Protein AF-A0A957CRB9-F1 (afdb_monomer_lite)

Sequence (136 aa):
VLNNLTQLFRATPQGSAFVNTYFTHDFELAHILINDPLLAWDAFRTMENLMPGLAAFTQGRGSQVVIDQASMEQALDIWQRVAAQAGPNLTAVIDQYLTDSHNLQDYVGLTYDEWAATLGVQPPAQQQIFLPMIVR

Secondary structure (DSSP, 8-state):
-HHHHHHHHHTSHHHHHHHHHHHHSHHHHHHHHHH-HHHHHHHHHHHHHHHHHHHHHHTT-GGG-BPPHHHHHHHHHHHHHHHTTS-HHHHHHHHHHHHHTTTTGGGTT-BHHHHHHHTTPPPGGG----------

Foldseek 3Di:
DVVVQLVLLCVFPLSVVVVVLCVVCVVVLVVLCVVPVVLVVLVVVLCVVCVVLVVCLQVVNQQVDADAPVSLVSVLVSLVSSLVSGDPVSVVVSVVVCVVCVSVPVRHGDGRQRVCVVSVGHRPVVPPDPPPPPDD

Structure (mmCIF, N/CA/C/O backbone):
data_AF-A0A957CRB9-F1
#
_entry.id   AF-A0A957CRB9-F1
#
loop_
_atom_site.group_PDB
_atom_site.id
_atom_site.type_symbol
_atom_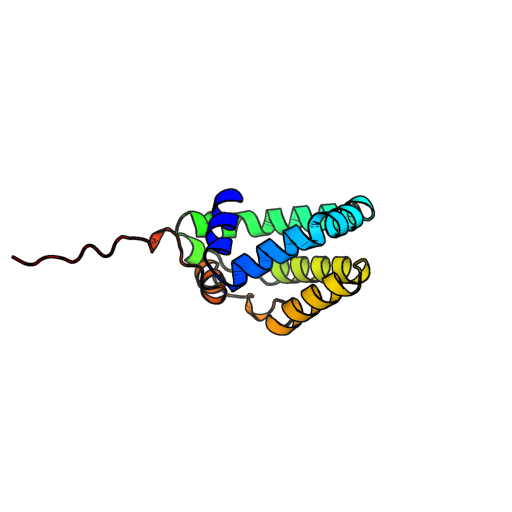site.label_atom_id
_atom_site.label_alt_id
_atom_site.label_comp_id
_atom_site.label_asym_id
_atom_site.label_entity_id
_atom_site.label_seq_id
_atom_site.pdbx_PDB_ins_code
_atom_site.Cartn_x
_atom_site.Cartn_y
_atom_site.Cartn_z
_atom_site.occupancy
_atom_site.B_iso_or_equiv
_atom_site.auth_seq_id
_atom_site.auth_comp_id
_atom_site.auth_asym_id
_atom_site.auth_atom_id
_atom_site.pdbx_PDB_model_num
ATOM 1 N N . VAL A 1 1 ? -17.569 3.429 -3.843 1.00 59.31 1 VAL A N 1
ATOM 2 C CA . VAL A 1 1 ? -16.456 3.290 -2.872 1.00 59.31 1 VAL A CA 1
ATOM 3 C C . VAL A 1 1 ? -15.169 3.901 -3.414 1.00 59.31 1 VAL A C 1
ATOM 5 O O . VAL A 1 1 ? -14.699 4.845 -2.801 1.00 59.31 1 VAL A O 1
ATOM 8 N N . LEU A 1 2 ? -14.670 3.487 -4.589 1.00 66.81 2 LEU A N 1
ATOM 9 C CA . LEU A 1 2 ? -13.422 4.015 -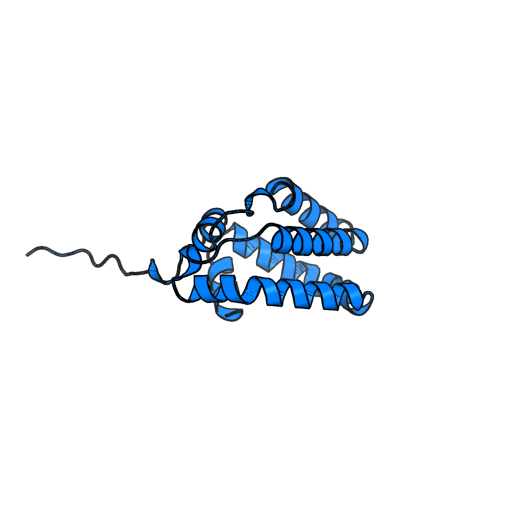5.176 1.00 66.81 2 LEU A CA 1
ATOM 10 C C . LEU A 1 2 ? -13.376 5.552 -5.321 1.00 66.81 2 LEU A C 1
ATOM 12 O O . LEU A 1 2 ? -12.441 6.163 -4.825 1.00 66.81 2 LEU A O 1
ATOM 16 N N . ASN A 1 3 ? -14.420 6.198 -5.861 1.00 68.06 3 ASN A N 1
ATOM 17 C CA . ASN A 1 3 ? -14.465 7.672 -5.939 1.00 68.06 3 ASN A CA 1
ATOM 18 C C . ASN A 1 3 ? -14.388 8.366 -4.565 1.00 68.06 3 ASN A C 1
ATOM 20 O O . ASN A 1 3 ? -13.773 9.423 -4.455 1.00 68.06 3 ASN A O 1
ATOM 24 N N . ASN A 1 4 ? -14.972 7.772 -3.517 1.00 67.81 4 ASN A N 1
ATOM 25 C CA . ASN A 1 4 ? -14.886 8.318 -2.158 1.00 67.81 4 ASN A CA 1
ATOM 26 C C . ASN A 1 4 ? -13.489 8.110 -1.569 1.00 67.81 4 ASN A C 1
ATOM 28 O O . ASN A 1 4 ? -12.971 9.015 -0.929 1.00 67.81 4 ASN A O 1
ATOM 32 N N . LEU A 1 5 ? -12.852 6.963 -1.822 1.00 67.19 5 LEU A N 1
ATOM 33 C CA . LEU A 1 5 ? -11.475 6.717 -1.395 1.00 67.19 5 LEU A CA 1
ATOM 34 C C . LEU A 1 5 ? -10.505 7.685 -2.071 1.00 67.19 5 LEU A C 1
ATOM 36 O O . LEU A 1 5 ? -9.707 8.306 -1.384 1.00 67.19 5 LEU A O 1
ATOM 40 N N . THR A 1 6 ? -10.613 7.906 -3.383 1.00 71.25 6 THR A N 1
ATOM 41 C CA . THR A 1 6 ? -9.761 8.886 -4.073 1.00 71.25 6 THR A CA 1
ATOM 42 C C . THR A 1 6 ? -9.922 10.292 -3.491 1.00 71.25 6 THR A C 1
ATOM 44 O O . THR A 1 6 ? -8.929 10.999 -3.339 1.00 71.25 6 THR A O 1
ATOM 47 N N . GLN A 1 7 ? -11.143 10.705 -3.134 1.00 71.44 7 GLN A N 1
ATOM 48 C CA . GLN A 1 7 ? -11.375 12.001 -2.485 1.00 71.44 7 GLN A CA 1
ATOM 49 C C . GLN A 1 7 ? -10.773 12.062 -1.076 1.00 71.44 7 GLN A C 1
ATOM 51 O O . GLN A 1 7 ? -10.128 13.051 -0.739 1.00 71.44 7 GLN A O 1
ATOM 56 N N . LEU A 1 8 ? -10.935 11.001 -0.282 1.00 69.12 8 LEU A N 1
ATOM 57 C CA . LEU A 1 8 ? -10.390 10.908 1.074 1.00 69.12 8 LEU A CA 1
ATOM 58 C C . LEU A 1 8 ? -8.855 10.909 1.077 1.00 69.12 8 LEU A C 1
ATOM 60 O O . LEU A 1 8 ? -8.248 11.624 1.865 1.00 69.12 8 LEU A O 1
ATOM 64 N N . PHE A 1 9 ? -8.226 10.185 0.151 1.00 71.19 9 PHE A N 1
ATOM 65 C CA . PHE A 1 9 ? -6.771 10.166 0.001 1.00 71.19 9 PHE A CA 1
ATOM 66 C C . PHE A 1 9 ? -6.235 11.511 -0.503 1.00 71.19 9 PHE A C 1
ATOM 68 O O . PHE A 1 9 ? -5.252 12.017 0.026 1.00 71.19 9 PHE A O 1
ATOM 75 N N . ARG A 1 10 ? -6.904 12.157 -1.467 1.00 78.19 10 ARG A N 1
ATOM 76 C CA . ARG A 1 10 ? -6.513 13.503 -1.929 1.00 78.19 10 ARG A CA 1
ATOM 77 C C . ARG A 1 10 ? -6.621 14.578 -0.842 1.00 78.19 10 ARG A C 1
ATOM 79 O O . ARG A 1 10 ? -6.021 15.637 -1.004 1.00 78.19 10 ARG A O 1
ATOM 86 N N . ALA A 1 11 ? -7.367 14.331 0.235 1.00 73.44 11 ALA A N 1
ATOM 87 C CA . ALA A 1 11 ? -7.489 15.260 1.354 1.00 73.44 11 ALA A CA 1
ATOM 88 C C . ALA A 1 11 ? -6.253 15.282 2.273 1.00 73.44 11 ALA A C 1
ATOM 90 O O . ALA A 1 11 ? -6.154 16.178 3.110 1.00 73.44 11 ALA A O 1
ATOM 91 N N . THR A 1 12 ? -5.307 14.345 2.121 1.00 72.75 12 THR A N 1
ATOM 92 C CA . THR A 1 12 ? -4.083 14.288 2.933 1.00 72.75 12 THR A CA 1
ATOM 93 C C . THR A 1 12 ? -2.831 14.399 2.063 1.00 72.75 12 THR A C 1
ATOM 95 O O . THR A 1 12 ? -2.854 13.990 0.899 1.00 72.75 12 THR A O 1
ATOM 98 N N . PRO A 1 13 ? -1.713 14.948 2.579 1.00 72.69 13 PRO A N 1
ATOM 99 C CA . PRO A 1 13 ? -0.461 15.012 1.825 1.00 72.69 13 PRO A CA 1
ATOM 100 C C . PRO A 1 13 ? 0.016 13.629 1.362 1.00 72.69 13 PRO A C 1
ATOM 102 O O . PRO A 1 13 ? 0.386 13.464 0.201 1.00 72.69 13 PRO A O 1
ATOM 105 N N . GLN A 1 14 ? -0.059 12.630 2.245 1.00 68.50 14 GLN A N 1
ATOM 106 C CA . GLN A 1 14 ? 0.352 11.252 1.981 1.00 68.50 14 GLN A CA 1
ATOM 107 C C . GLN A 1 14 ? -0.550 10.582 0.940 1.00 68.50 14 GLN A C 1
ATOM 109 O O . GLN A 1 14 ? -0.058 9.983 -0.016 1.00 68.50 14 GLN A O 1
ATOM 114 N N . GLY A 1 15 ? -1.872 10.715 1.072 1.00 70.44 15 GLY A N 1
ATOM 115 C CA . GLY A 1 15 ? -2.796 10.122 0.112 1.00 70.44 15 GLY A CA 1
ATOM 116 C C . GLY A 1 15 ? -2.770 10.827 -1.247 1.00 70.44 15 GLY A C 1
ATOM 117 O O . GLY A 1 15 ? -2.881 10.172 -2.282 1.00 70.44 15 GLY A O 1
ATOM 118 N N . SER A 1 16 ? -2.541 12.143 -1.274 1.00 75.62 16 SER A N 1
ATOM 119 C CA . SER A 1 16 ? -2.332 12.905 -2.509 1.00 75.62 16 SER A CA 1
ATOM 120 C C . SER A 1 16 ? -1.041 12.486 -3.213 1.00 75.62 16 SER A C 1
ATOM 122 O O . SER A 1 16 ? -1.049 12.297 -4.428 1.00 75.62 16 SER A O 1
ATOM 124 N N . ALA A 1 17 ? 0.044 12.255 -2.463 1.00 75.25 17 ALA A N 1
ATOM 125 C CA . ALA A 1 17 ? 1.285 11.709 -3.008 1.00 75.25 17 ALA A CA 1
ATOM 126 C C . ALA A 1 17 ? 1.060 10.327 -3.641 1.00 75.25 17 ALA A C 1
ATOM 128 O O . ALA A 1 17 ? 1.448 10.128 -4.787 1.00 75.25 17 ALA A O 1
ATOM 129 N N . PHE A 1 18 ? 0.346 9.419 -2.965 1.00 71.75 18 PHE A N 1
ATOM 130 C CA . PHE A 1 18 ? 0.011 8.099 -3.513 1.00 71.75 18 PHE A CA 1
ATOM 131 C C . PHE A 1 18 ? -0.803 8.191 -4.815 1.00 71.75 18 PHE A C 1
ATOM 133 O O . PHE A 1 18 ? -0.479 7.552 -5.817 1.00 71.75 18 PHE A O 1
ATOM 140 N N . VAL A 1 19 ? -1.837 9.038 -4.832 1.00 77.81 19 VAL A N 1
ATOM 141 C CA . VAL A 1 19 ? -2.663 9.268 -6.025 1.00 77.81 19 VAL A CA 1
ATOM 142 C C . VAL A 1 19 ? -1.840 9.886 -7.161 1.00 77.81 19 VAL A C 1
ATOM 144 O O . VAL A 1 19 ? -1.989 9.481 -8.312 1.00 77.81 19 VAL A O 1
ATOM 147 N N . ASN A 1 20 ? -0.955 10.837 -6.862 1.00 82.25 20 ASN A N 1
ATOM 148 C CA . ASN A 1 20 ? -0.090 11.458 -7.864 1.00 82.25 20 ASN A CA 1
ATOM 149 C C . ASN A 1 20 ? 0.936 10.473 -8.426 1.00 82.25 20 ASN A C 1
ATOM 151 O O . ASN A 1 20 ? 1.150 10.484 -9.635 1.00 82.25 20 ASN A O 1
ATOM 155 N N . THR A 1 21 ? 1.522 9.602 -7.601 1.00 79.31 21 THR A N 1
ATOM 156 C CA . THR A 1 21 ? 2.392 8.513 -8.068 1.00 79.31 21 THR A CA 1
ATOM 157 C C . THR A 1 21 ? 1.643 7.618 -9.048 1.00 79.31 21 THR A C 1
ATOM 159 O O . THR A 1 21 ? 2.146 7.367 -10.140 1.00 79.31 21 THR A O 1
ATOM 162 N N . TYR A 1 22 ? 0.417 7.202 -8.708 1.00 76.75 22 TYR A N 1
ATOM 163 C CA . TYR A 1 22 ? -0.407 6.385 -9.599 1.00 76.75 22 TYR A CA 1
ATOM 164 C C . TYR A 1 22 ? -0.626 7.057 -10.962 1.00 76.75 22 TYR A C 1
ATOM 166 O O . TYR A 1 22 ? -0.387 6.432 -11.986 1.00 76.75 22 TYR A O 1
ATOM 174 N N . PHE A 1 23 ? -1.016 8.337 -10.987 1.00 82.69 23 PHE A N 1
ATOM 175 C CA . PHE A 1 23 ? -1.221 9.068 -12.246 1.00 82.69 23 PHE A CA 1
ATOM 176 C C . PHE A 1 23 ? 0.080 9.405 -12.986 1.00 82.69 23 PHE A C 1
ATOM 178 O O . PHE A 1 23 ? 0.059 9.569 -14.198 1.00 82.69 23 PHE A O 1
ATOM 185 N N . THR A 1 24 ? 1.207 9.523 -12.283 1.00 89.94 24 THR A N 1
ATOM 186 C CA . THR A 1 24 ? 2.521 9.770 -12.905 1.00 89.94 24 THR A CA 1
ATOM 187 C C . THR A 1 24 ? 3.035 8.530 -13.637 1.00 89.94 24 THR A C 1
ATOM 189 O O . THR A 1 24 ? 3.723 8.658 -14.648 1.00 89.94 24 THR A O 1
ATOM 192 N N . HIS A 1 25 ? 2.689 7.340 -13.144 1.00 88.44 25 HIS A N 1
ATOM 193 C CA . HIS A 1 25 ? 3.166 6.055 -13.657 1.00 88.44 25 HIS A CA 1
ATOM 194 C C . HIS A 1 25 ? 2.051 5.205 -14.287 1.00 88.44 25 HIS A C 1
ATOM 196 O O . HIS A 1 25 ? 2.218 3.999 -14.451 1.00 88.44 25 HIS A O 1
ATOM 202 N N . ASP A 1 26 ? 0.911 5.796 -14.652 1.00 85.00 26 ASP A N 1
ATOM 203 C CA . ASP A 1 26 ? -0.277 5.057 -15.097 1.00 85.00 26 ASP A CA 1
ATOM 204 C C . ASP A 1 26 ? -0.029 4.229 -16.370 1.00 85.00 26 ASP A C 1
ATOM 206 O O . ASP A 1 26 ? -0.391 3.054 -16.420 1.00 85.00 26 ASP A O 1
ATOM 210 N N . PHE A 1 27 ? 0.652 4.798 -17.367 1.00 90.56 27 PHE A N 1
ATOM 211 C CA . PHE A 1 27 ? 1.037 4.103 -18.596 1.00 90.56 27 PHE A CA 1
ATOM 212 C C . PHE A 1 27 ? 2.022 2.961 -18.339 1.00 90.56 27 PHE A C 1
ATOM 214 O O . PHE A 1 27 ? 1.906 1.901 -18.950 1.00 90.56 27 PHE A O 1
ATOM 221 N N . GLU A 1 28 ? 2.983 3.170 -17.442 1.00 93.06 28 GLU A N 1
ATOM 222 C CA . GLU A 1 28 ? 3.984 2.169 -17.071 1.00 93.06 28 GLU A CA 1
ATOM 223 C C . GLU A 1 28 ? 3.334 1.003 -16.319 1.00 93.06 28 GLU A C 1
ATOM 225 O O . GLU A 1 28 ? 3.501 -0.153 -16.706 1.00 93.06 28 GLU A O 1
ATOM 230 N N . LEU A 1 29 ? 2.503 1.306 -15.319 1.00 89.25 29 LEU A N 1
ATOM 231 C CA . LEU A 1 29 ? 1.708 0.321 -14.589 1.00 89.25 29 LEU A CA 1
ATOM 232 C C . LEU A 1 29 ? 0.772 -0.445 -15.528 1.00 89.25 29 LEU A C 1
ATOM 234 O O . LEU A 1 29 ? 0.714 -1.671 -15.468 1.00 89.25 29 LEU A O 1
ATOM 238 N N . ALA A 1 30 ? 0.074 0.244 -16.435 1.00 90.00 30 ALA A N 1
ATOM 239 C CA . ALA A 1 30 ? -0.783 -0.407 -17.421 1.00 90.00 30 ALA A CA 1
ATOM 240 C C . ALA A 1 30 ? 0.018 -1.342 -18.336 1.00 90.00 30 ALA A C 1
ATOM 242 O O . ALA A 1 30 ? -0.426 -2.456 -18.603 1.00 90.00 30 ALA A O 1
ATOM 243 N N . HIS A 1 31 ? 1.205 -0.926 -18.786 1.00 94.12 31 HIS A N 1
ATOM 244 C CA . HIS A 1 31 ? 2.071 -1.763 -19.612 1.00 94.12 31 HIS A CA 1
ATOM 245 C C . HIS A 1 31 ? 2.527 -3.027 -18.869 1.00 94.12 31 HIS A C 1
ATOM 247 O O . HIS A 1 31 ? 2.451 -4.118 -19.432 1.00 94.12 31 HIS A O 1
ATOM 253 N N . ILE A 1 32 ? 2.927 -2.899 -17.599 1.00 94.69 32 ILE A N 1
ATOM 254 C CA . ILE A 1 32 ? 3.293 -4.035 -16.740 1.00 94.69 32 ILE A CA 1
ATOM 255 C C . ILE A 1 32 ? 2.113 -5.008 -16.607 1.00 94.69 32 ILE A C 1
ATOM 257 O O . ILE A 1 32 ? 2.256 -6.192 -16.900 1.00 94.69 32 ILE A O 1
ATOM 261 N N . LEU A 1 33 ? 0.927 -4.514 -16.239 1.00 91.75 33 LEU A N 1
ATOM 262 C CA . LEU A 1 33 ? -0.253 -5.362 -16.022 1.00 91.75 33 LEU A CA 1
ATOM 263 C C . LEU A 1 33 ? -0.781 -6.010 -17.314 1.00 91.75 33 LEU A C 1
ATOM 265 O O . LEU A 1 33 ? -1.319 -7.112 -17.272 1.00 91.75 33 LEU A O 1
ATOM 269 N N . ILE A 1 34 ? -0.627 -5.357 -18.469 1.00 93.69 34 ILE A N 1
ATOM 270 C CA . ILE A 1 34 ? -0.991 -5.944 -19.770 1.00 93.69 34 ILE A CA 1
ATOM 271 C C . ILE A 1 34 ? -0.033 -7.081 -20.150 1.00 93.69 34 ILE A C 1
ATOM 273 O O . ILE A 1 34 ? -0.470 -8.076 -20.732 1.00 93.69 34 ILE A O 1
ATOM 277 N N . ASN A 1 35 ? 1.257 -6.945 -19.832 1.00 95.94 35 ASN A N 1
ATOM 278 C CA . ASN A 1 35 ? 2.276 -7.935 -20.181 1.00 95.94 35 ASN A CA 1
ATOM 279 C C . ASN A 1 35 ? 2.366 -9.101 -19.180 1.00 95.94 35 ASN A C 1
ATOM 281 O O . ASN A 1 35 ? 2.813 -10.182 -19.561 1.00 95.94 35 ASN A O 1
ATOM 285 N N . ASP A 1 36 ? 1.917 -8.909 -17.937 1.00 96.38 36 ASP A N 1
ATOM 286 C CA . ASP A 1 36 ? 1.812 -9.953 -16.913 1.00 96.38 36 ASP A CA 1
ATOM 287 C C . ASP A 1 36 ? 0.342 -10.136 -16.473 1.00 96.38 36 ASP A C 1
ATOM 289 O O . ASP A 1 36 ? -0.108 -9.557 -15.477 1.00 96.38 36 ASP A O 1
ATOM 293 N N . PRO A 1 37 ? -0.445 -10.954 -17.201 1.00 94.00 37 PRO A N 1
ATOM 294 C CA . PRO A 1 37 ? -1.860 -11.157 -16.896 1.00 94.00 37 PRO A CA 1
ATOM 295 C C . PRO A 1 37 ? -2.096 -11.876 -15.561 1.00 94.00 37 PRO A C 1
ATOM 297 O O . PRO A 1 37 ? -3.178 -11.742 -14.987 1.00 94.00 37 PRO A O 1
ATOM 300 N N . LEU A 1 38 ? -1.111 -12.627 -15.051 1.00 95.69 38 LEU A N 1
ATOM 301 C CA . LEU A 1 38 ? -1.202 -13.227 -13.720 1.00 95.69 38 LEU A CA 1
ATOM 302 C C . LEU A 1 38 ? -1.072 -12.147 -12.648 1.00 95.69 38 LEU A C 1
ATOM 304 O O . LEU A 1 38 ? -1.882 -12.113 -11.730 1.00 95.69 38 LEU A O 1
ATOM 308 N N . LEU A 1 39 ? -0.123 -11.217 -12.798 1.00 95.25 39 LEU A N 1
ATOM 309 C CA . LEU A 1 39 ? 0.002 -10.065 -11.900 1.00 95.25 39 LEU A CA 1
ATOM 310 C C . LEU A 1 39 ? -1.257 -9.197 -11.920 1.00 95.25 39 LEU A C 1
ATOM 312 O O . LEU A 1 39 ? -1.720 -8.776 -10.865 1.00 95.25 39 LEU A O 1
ATOM 316 N N . ALA A 1 40 ? -1.848 -8.967 -13.094 1.00 91.88 40 ALA A N 1
ATOM 317 C CA . ALA A 1 40 ? -3.116 -8.247 -13.197 1.00 91.88 40 ALA A CA 1
ATOM 318 C C . ALA A 1 40 ? -4.255 -8.950 -12.448 1.00 91.88 40 ALA A C 1
ATOM 320 O O . ALA A 1 40 ? -5.041 -8.296 -11.758 1.00 91.88 40 ALA A O 1
ATOM 321 N N . TRP A 1 41 ? -4.335 -10.277 -12.559 1.00 94.56 41 TRP A N 1
ATOM 322 C CA . TRP A 1 41 ? -5.330 -11.068 -11.844 1.00 94.56 41 TRP A CA 1
ATOM 323 C C . TRP A 1 41 ? -5.120 -11.042 -10.328 1.00 94.56 41 TRP A C 1
ATOM 325 O O . TRP A 1 41 ? -6.079 -10.840 -9.579 1.00 94.56 41 TRP A O 1
ATOM 335 N N . ASP A 1 42 ? -3.878 -11.190 -9.874 1.00 93.75 42 ASP A N 1
ATOM 336 C CA . ASP A 1 42 ? -3.540 -11.149 -8.452 1.00 93.75 42 ASP A CA 1
ATOM 337 C C . ASP A 1 42 ? -3.798 -9.752 -7.873 1.00 93.75 42 ASP A C 1
ATOM 339 O O . ASP A 1 42 ? -4.430 -9.631 -6.825 1.00 93.75 42 ASP A O 1
ATOM 343 N N . ALA A 1 43 ? -3.436 -8.685 -8.594 1.00 91.00 43 ALA A N 1
ATOM 344 C CA . ALA A 1 43 ? -3.747 -7.306 -8.216 1.00 91.00 43 ALA A CA 1
ATOM 345 C C . ALA A 1 43 ? -5.256 -7.056 -8.089 1.00 91.00 43 ALA A C 1
ATOM 347 O O . ALA A 1 43 ? -5.707 -6.438 -7.120 1.00 91.00 43 ALA A O 1
ATOM 348 N N . PHE A 1 44 ? -6.047 -7.572 -9.035 1.00 90.38 44 PHE A N 1
ATOM 349 C CA . PHE A 1 44 ? -7.504 -7.502 -8.968 1.00 90.38 44 PHE A CA 1
ATOM 350 C C . PHE A 1 44 ? -8.051 -8.235 -7.736 1.00 90.38 44 PHE A C 1
ATOM 352 O O . PHE A 1 44 ? -8.863 -7.669 -7.001 1.00 90.38 44 PHE A O 1
ATOM 359 N N . ARG A 1 45 ? -7.578 -9.458 -7.467 1.00 91.75 45 ARG A N 1
ATOM 360 C CA . ARG A 1 45 ? -8.011 -10.250 -6.306 1.00 91.75 45 ARG A CA 1
ATOM 361 C C . ARG A 1 45 ? -7.637 -9.617 -4.977 1.00 91.75 45 ARG A C 1
ATOM 363 O O . ARG A 1 45 ? -8.466 -9.576 -4.074 1.00 91.75 45 ARG A O 1
ATOM 370 N N . THR A 1 46 ? -6.428 -9.086 -4.856 1.00 91.31 46 THR A N 1
ATOM 371 C CA . THR A 1 46 ? -6.001 -8.383 -3.643 1.00 91.31 46 THR A CA 1
ATOM 372 C C . THR A 1 46 ? -6.864 -7.153 -3.398 1.00 91.31 46 THR A C 1
ATOM 374 O O . THR A 1 46 ? -7.305 -6.924 -2.274 1.00 91.31 46 THR A O 1
ATOM 377 N N . MET A 1 47 ? -7.197 -6.394 -4.448 1.00 88.88 47 MET A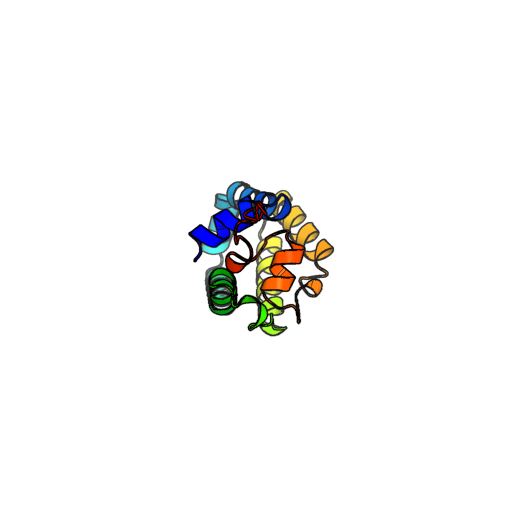 N 1
ATOM 378 C CA . MET A 1 47 ? -8.142 -5.284 -4.324 1.00 88.88 47 MET A CA 1
ATOM 379 C C . MET A 1 47 ? -9.525 -5.770 -3.866 1.00 88.88 47 MET A C 1
ATOM 381 O O . MET A 1 47 ? -10.106 -5.182 -2.956 1.00 88.88 47 MET A O 1
ATOM 385 N N . GLU A 1 48 ? -10.042 -6.854 -4.450 1.00 89.75 48 GLU A N 1
ATOM 386 C CA . GLU A 1 48 ? -11.316 -7.468 -4.053 1.00 89.75 48 GLU A CA 1
ATOM 387 C C . GLU A 1 48 ? -11.316 -7.905 -2.577 1.00 89.75 48 GLU A C 1
ATOM 389 O O . GLU A 1 48 ? -12.298 -7.665 -1.875 1.00 89.75 48 GLU A O 1
ATOM 394 N N . ASN A 1 49 ? -10.202 -8.446 -2.075 1.00 88.50 49 ASN A N 1
ATOM 395 C CA . ASN A 1 49 ? -10.046 -8.853 -0.674 1.00 88.50 49 ASN A CA 1
ATOM 396 C C . ASN A 1 49 ? -10.026 -7.660 0.294 1.00 88.50 49 ASN A C 1
ATOM 398 O O . ASN A 1 49 ? -10.575 -7.744 1.392 1.00 88.50 49 ASN A O 1
ATOM 402 N N . LEU A 1 50 ? -9.448 -6.527 -0.114 1.00 89.25 50 LEU A N 1
ATOM 403 C CA . LEU A 1 50 ? -9.416 -5.300 0.691 1.00 89.25 50 LEU A CA 1
ATOM 404 C C . LEU A 1 50 ? -10.741 -4.518 0.633 1.00 89.25 50 LEU A C 1
ATOM 406 O O . LEU A 1 50 ? -11.063 -3.742 1.541 1.00 89.25 50 LEU A O 1
ATOM 410 N N . MET A 1 51 ? -11.549 -4.723 -0.415 1.00 89.44 51 MET A N 1
ATOM 411 C CA . MET A 1 51 ? -12.779 -3.960 -0.636 1.00 89.44 51 MET A CA 1
ATOM 412 C C . MET A 1 51 ? -13.778 -3.986 0.535 1.00 89.44 51 MET A C 1
ATOM 414 O O . MET A 1 51 ? -14.323 -2.924 0.849 1.00 89.44 51 MET A O 1
ATOM 418 N N . PRO A 1 52 ? -14.059 -5.120 1.204 1.00 90.94 52 PRO A N 1
ATOM 419 C CA . PRO A 1 52 ? -14.967 -5.149 2.347 1.00 90.94 52 PRO A CA 1
ATOM 420 C C . PRO A 1 52 ? -14.541 -4.214 3.484 1.00 90.94 52 PRO A C 1
ATOM 422 O O . PRO A 1 52 ? -15.384 -3.504 4.037 1.00 90.94 52 PRO A O 1
ATOM 425 N N . GLY A 1 53 ? -13.244 -4.159 3.797 1.00 90.38 53 GLY A N 1
ATOM 426 C CA . GLY A 1 53 ? -12.714 -3.286 4.843 1.00 90.38 53 GLY A CA 1
ATOM 427 C C . GLY A 1 53 ? -12.746 -1.813 4.449 1.00 90.38 53 GLY A C 1
ATOM 428 O O . GLY A 1 53 ? -13.227 -0.972 5.210 1.00 90.38 53 GLY A O 1
ATOM 429 N N . LEU A 1 54 ? -12.384 -1.504 3.201 1.00 89.06 54 LEU A N 1
ATOM 430 C CA . LEU A 1 54 ? -12.528 -0.157 2.642 1.00 89.06 54 LEU A CA 1
ATOM 431 C C . LEU A 1 54 ? -13.996 0.304 2.618 1.00 89.06 54 LEU A C 1
ATOM 433 O O . LEU A 1 54 ? -14.308 1.458 2.919 1.00 89.06 54 LEU A O 1
ATOM 437 N N . ALA A 1 55 ? -14.926 -0.592 2.284 1.00 89.38 55 ALA A N 1
ATOM 438 C CA . ALA A 1 55 ? -16.354 -0.311 2.336 1.00 89.38 55 ALA A CA 1
ATOM 439 C C . ALA A 1 55 ? -16.816 -0.052 3.777 1.00 89.38 55 ALA A C 1
ATOM 441 O O . ALA A 1 55 ? -17.531 0.926 4.004 1.00 89.38 55 ALA A O 1
ATOM 442 N N . ALA A 1 56 ? -16.374 -0.865 4.744 1.00 89.69 56 ALA A N 1
ATOM 443 C CA . ALA A 1 56 ? -16.657 -0.658 6.162 1.00 89.69 56 ALA A CA 1
ATOM 444 C C . ALA A 1 56 ? -16.157 0.713 6.638 1.00 89.69 56 ALA A C 1
ATOM 446 O O . ALA A 1 56 ? -16.938 1.464 7.221 1.00 89.69 56 ALA A O 1
ATOM 447 N N . PHE A 1 57 ? -14.927 1.093 6.288 1.00 87.88 57 PHE A N 1
ATOM 448 C CA . PHE A 1 57 ? -14.368 2.419 6.559 1.00 87.88 57 PHE A CA 1
ATOM 449 C C . PHE A 1 57 ? -15.241 3.550 6.001 1.00 87.88 57 PHE A C 1
ATOM 451 O O . PHE A 1 57 ? -15.688 4.422 6.748 1.00 87.88 57 PHE A O 1
ATOM 458 N N . THR A 1 58 ? -15.590 3.502 4.708 1.00 84.94 58 THR A N 1
ATOM 459 C CA . THR A 1 58 ? -16.442 4.546 4.103 1.00 84.94 58 THR A CA 1
ATOM 460 C C . THR A 1 58 ? -17.854 4.619 4.694 1.00 84.94 58 THR A C 1
ATOM 462 O O . THR A 1 58 ? -18.523 5.639 4.550 1.00 84.94 58 THR A O 1
ATOM 465 N N . GLN A 1 59 ? -18.310 3.558 5.361 1.00 86.81 59 GLN A N 1
ATOM 466 C CA . GLN A 1 59 ? -19.610 3.479 6.030 1.00 86.81 59 GLN A CA 1
ATOM 467 C C . GLN A 1 59 ? -19.524 3.772 7.540 1.00 86.81 59 GLN A C 1
ATOM 469 O O . GLN A 1 59 ? -20.506 3.559 8.250 1.00 86.81 59 GLN A O 1
ATOM 474 N N . GLY A 1 60 ? -18.372 4.239 8.041 1.00 86.69 60 GLY A N 1
ATOM 475 C CA . GLY A 1 60 ? -18.168 4.552 9.460 1.00 86.69 60 GLY A CA 1
ATOM 476 C C . GLY A 1 60 ? -18.053 3.323 10.366 1.00 86.69 60 GLY A C 1
ATOM 477 O O . GLY A 1 60 ? -18.285 3.422 11.566 1.00 86.69 60 GLY A O 1
ATOM 478 N N . ARG A 1 61 ? -17.733 2.158 9.795 1.00 90.25 61 ARG A N 1
ATOM 479 C CA . ARG A 1 61 ? -17.526 0.880 10.493 1.00 90.25 61 ARG A CA 1
ATOM 480 C C . ARG A 1 61 ? -16.081 0.376 10.367 1.00 90.25 61 ARG A C 1
ATOM 482 O O . ARG A 1 61 ? -15.849 -0.818 10.523 1.00 90.25 61 ARG A O 1
ATOM 489 N N . GLY A 1 62 ? -15.118 1.246 10.048 1.00 89.62 62 GLY A N 1
ATOM 490 C CA . GLY A 1 62 ? -13.722 0.849 9.812 1.00 89.62 62 GLY A CA 1
ATOM 491 C C . GLY A 1 62 ? -13.052 0.235 11.042 1.00 89.62 62 GLY A C 1
ATOM 492 O O . GLY A 1 62 ? -12.312 -0.731 10.908 1.00 89.62 62 GLY A O 1
ATOM 493 N N . SER A 1 63 ? -13.410 0.696 12.240 1.00 93.69 63 SER A N 1
ATOM 494 C CA . SER A 1 63 ? -13.011 0.122 13.537 1.00 93.69 63 SER A CA 1
ATOM 495 C C . SER A 1 63 ? -13.481 -1.319 13.786 1.00 93.69 63 SER A C 1
ATOM 497 O O . SER A 1 63 ? -13.027 -1.952 14.733 1.00 93.69 63 SER A O 1
ATOM 499 N N . GLN A 1 64 ? -14.391 -1.857 12.966 1.00 94.19 64 GLN A N 1
ATOM 500 C CA . GLN A 1 64 ? -14.916 -3.222 13.111 1.00 94.19 64 GLN A CA 1
ATOM 501 C C . GLN A 1 64 ? -14.181 -4.246 12.241 1.00 94.19 64 GLN A C 1
ATOM 503 O O . GLN A 1 64 ? -14.427 -5.444 12.374 1.00 94.19 64 GLN A O 1
ATOM 508 N N . VAL A 1 65 ? -13.323 -3.791 11.325 1.00 95.50 65 VAL A N 1
ATOM 509 C CA . VAL A 1 65 ? -12.605 -4.654 10.385 1.00 95.50 65 VAL A CA 1
ATOM 510 C C . VAL A 1 65 ? -11.115 -4.448 10.590 1.00 95.50 65 VAL A C 1
ATOM 512 O O . VAL A 1 65 ? -10.635 -3.320 10.521 1.00 95.50 65 VAL A O 1
ATOM 515 N N . VAL A 1 66 ? -10.404 -5.541 10.843 1.00 95.69 66 VAL A N 1
ATOM 516 C CA . VAL A 1 66 ? -8.953 -5.563 11.050 1.00 95.69 66 VAL A CA 1
ATOM 517 C C . VAL A 1 66 ? -8.270 -5.977 9.752 1.00 95.69 66 VAL A C 1
ATOM 519 O O . VAL A 1 66 ? -8.764 -6.855 9.044 1.00 95.69 66 VAL A O 1
ATOM 522 N N . ILE A 1 67 ? -7.146 -5.341 9.444 1.00 95.00 67 ILE A N 1
ATOM 523 C CA . ILE A 1 67 ? -6.261 -5.723 8.349 1.00 95.00 67 ILE A CA 1
ATOM 524 C C . ILE A 1 67 ? -5.506 -6.987 8.764 1.00 95.00 67 ILE A C 1
ATOM 526 O O . ILE A 1 67 ? -4.753 -6.990 9.740 1.00 95.00 67 ILE A O 1
ATOM 530 N N . ASP A 1 68 ? -5.727 -8.073 8.031 1.00 94.81 68 ASP A N 1
ATOM 531 C CA . ASP A 1 68 ? -5.081 -9.352 8.293 1.00 94.81 68 ASP A CA 1
ATOM 532 C C . ASP A 1 68 ? -3.726 -9.494 7.576 1.00 94.81 68 ASP A C 1
ATOM 534 O O . ASP A 1 68 ? -3.429 -8.808 6.593 1.00 94.81 68 ASP A O 1
ATOM 538 N N . GLN A 1 69 ? -2.914 -10.427 8.078 1.00 95.75 69 GLN A N 1
ATOM 539 C CA . GLN A 1 69 ? -1.584 -10.736 7.553 1.00 95.75 69 GLN A CA 1
ATOM 540 C C . GLN A 1 69 ? -1.620 -11.161 6.078 1.00 95.75 69 GLN A C 1
ATOM 542 O O . GLN A 1 69 ? -0.808 -10.690 5.285 1.00 95.75 69 GLN A O 1
ATOM 547 N N . ALA A 1 70 ? -2.558 -12.031 5.697 1.00 93.88 70 ALA A N 1
ATOM 548 C CA . ALA A 1 70 ? -2.590 -12.617 4.360 1.00 93.88 70 ALA A CA 1
ATOM 549 C C . ALA A 1 70 ? -2.894 -11.557 3.292 1.00 93.88 70 ALA A C 1
ATOM 551 O O . ALA A 1 70 ? -2.301 -11.572 2.214 1.00 93.88 70 ALA A O 1
ATOM 552 N N . SER A 1 71 ? -3.770 -10.601 3.608 1.00 91.06 71 SER A N 1
ATOM 553 C CA . SER A 1 71 ? -4.065 -9.457 2.745 1.00 91.06 71 SER A CA 1
ATOM 554 C C . SER A 1 71 ? -2.832 -8.571 2.511 1.00 91.06 71 SER A C 1
ATOM 556 O O . SER A 1 71 ? -2.599 -8.132 1.384 1.00 91.06 71 SER A O 1
ATOM 558 N N . MET A 1 72 ? -2.014 -8.324 3.542 1.00 94.94 72 MET A N 1
ATOM 559 C CA . MET A 1 72 ? -0.783 -7.527 3.402 1.00 94.94 72 MET A CA 1
ATOM 560 C C . MET A 1 72 ? 0.339 -8.288 2.695 1.00 94.94 72 MET A C 1
ATOM 562 O O . MET A 1 72 ? 1.059 -7.691 1.900 1.00 94.94 72 MET A O 1
ATOM 566 N N . GLU A 1 73 ? 0.456 -9.599 2.901 1.00 95.94 73 GLU A N 1
ATOM 567 C CA . GLU A 1 73 ? 1.404 -10.438 2.157 1.00 95.94 73 GLU A CA 1
ATOM 568 C C . GLU A 1 73 ? 1.076 -10.479 0.659 1.00 95.94 73 GLU A C 1
ATOM 570 O O . GLU A 1 73 ? 1.972 -10.338 -0.171 1.00 95.94 73 GLU A O 1
ATOM 575 N N . GLN A 1 74 ? -0.208 -10.591 0.300 1.00 94.31 74 GLN A N 1
ATOM 576 C CA . GLN A 1 74 ? -0.647 -10.514 -1.098 1.00 94.31 74 GLN A CA 1
ATOM 577 C C . GLN A 1 74 ? -0.335 -9.148 -1.719 1.00 94.31 74 GLN A C 1
ATOM 579 O O . GLN A 1 74 ? 0.152 -9.074 -2.846 1.00 94.31 74 GLN A O 1
ATOM 584 N N . ALA A 1 75 ? -0.592 -8.059 -0.989 1.00 94.25 75 ALA A N 1
ATOM 585 C CA . ALA A 1 75 ? -0.253 -6.717 -1.452 1.00 94.25 75 ALA A CA 1
ATOM 586 C C . ALA A 1 75 ? 1.263 -6.542 -1.635 1.00 94.25 75 ALA A C 1
ATOM 588 O O . ALA A 1 75 ? 1.692 -5.970 -2.638 1.00 94.25 75 ALA A O 1
ATOM 589 N N . LEU A 1 76 ? 2.071 -7.058 -0.705 1.00 96.56 76 LEU A N 1
ATOM 590 C CA . LEU A 1 76 ? 3.528 -7.013 -0.779 1.00 96.56 76 LEU A CA 1
ATOM 591 C C . LEU A 1 76 ? 4.059 -7.748 -2.018 1.00 96.56 76 LEU A C 1
ATOM 593 O O . LEU A 1 76 ? 4.880 -7.178 -2.736 1.00 96.56 76 LEU A O 1
ATOM 597 N N . ASP A 1 77 ? 3.567 -8.961 -2.299 1.00 97.25 77 ASP A N 1
ATOM 598 C CA . ASP A 1 77 ? 3.950 -9.728 -3.498 1.00 97.25 77 ASP A CA 1
ATOM 599 C C . ASP A 1 77 ? 3.690 -8.930 -4.784 1.00 97.25 77 ASP A C 1
ATOM 601 O O . ASP A 1 77 ? 4.568 -8.810 -5.641 1.00 97.25 77 ASP A O 1
ATOM 605 N N . ILE A 1 78 ? 2.515 -8.300 -4.889 1.00 95.88 78 ILE A N 1
ATOM 606 C CA . ILE A 1 78 ? 2.167 -7.459 -6.042 1.00 95.88 78 ILE A CA 1
ATOM 607 C C . ILE A 1 78 ? 3.151 -6.300 -6.186 1.00 95.88 78 ILE A C 1
ATOM 609 O O . ILE A 1 78 ? 3.679 -6.090 -7.278 1.00 95.88 78 ILE A O 1
ATOM 613 N N . TRP A 1 79 ? 3.423 -5.555 -5.109 1.00 95.44 79 TRP A N 1
ATOM 614 C CA . TRP A 1 79 ? 4.353 -4.423 -5.161 1.00 95.44 79 TRP A CA 1
ATOM 615 C C . TRP A 1 79 ? 5.760 -4.855 -5.577 1.00 95.44 79 TRP A C 1
ATOM 617 O O . TRP A 1 79 ? 6.371 -4.198 -6.419 1.00 95.44 79 TRP A O 1
ATOM 627 N N . GLN A 1 80 ? 6.245 -5.988 -5.067 1.00 96.88 80 GLN A N 1
ATOM 628 C CA . GLN A 1 80 ? 7.551 -6.536 -5.437 1.00 96.88 80 GLN A CA 1
ATOM 629 C C . GLN A 1 80 ? 7.604 -6.964 -6.910 1.00 96.88 80 GLN A C 1
ATOM 631 O O . GLN A 1 80 ? 8.577 -6.675 -7.610 1.00 96.88 80 GLN A O 1
ATOM 636 N N . ARG A 1 81 ? 6.546 -7.602 -7.421 1.00 97.00 81 ARG A N 1
ATOM 637 C CA . ARG A 1 81 ? 6.455 -8.016 -8.832 1.00 97.00 81 ARG A CA 1
ATOM 638 C C . ARG A 1 81 ? 6.318 -6.840 -9.791 1.00 97.00 81 ARG A C 1
ATOM 640 O O . ARG A 1 81 ? 6.871 -6.899 -10.889 1.00 97.00 81 ARG A O 1
ATOM 647 N N . VAL A 1 82 ? 5.625 -5.775 -9.382 1.00 95.50 82 VAL A N 1
ATOM 648 C CA . VAL A 1 82 ? 5.593 -4.510 -10.129 1.00 95.50 82 VAL A CA 1
ATOM 649 C C . VAL A 1 82 ? 6.987 -3.886 -10.143 1.00 95.50 82 VAL A C 1
ATOM 651 O O . VAL A 1 82 ? 7.491 -3.580 -11.219 1.00 95.50 82 VAL A O 1
ATOM 654 N N . ALA A 1 83 ? 7.644 -3.756 -8.987 1.00 95.56 83 ALA A N 1
ATOM 655 C CA . ALA A 1 83 ? 8.980 -3.166 -8.879 1.00 95.56 83 ALA A CA 1
ATOM 656 C C . ALA A 1 83 ? 10.035 -3.899 -9.726 1.00 95.56 83 ALA A C 1
ATOM 658 O O . ALA A 1 83 ? 10.915 -3.253 -10.292 1.00 95.56 83 ALA A O 1
ATOM 659 N N . ALA A 1 84 ? 9.917 -5.226 -9.863 1.00 96.69 84 ALA A N 1
ATOM 660 C CA . ALA A 1 84 ? 10.803 -6.050 -10.687 1.00 96.69 84 ALA A CA 1
ATOM 661 C C . ALA A 1 84 ? 10.664 -5.808 -12.204 1.00 96.69 84 ALA A C 1
ATOM 663 O O . ALA A 1 84 ? 11.572 -6.148 -12.963 1.00 96.69 84 ALA A O 1
ATOM 664 N N . GLN A 1 85 ? 9.533 -5.253 -12.649 1.00 96.56 85 GLN A N 1
ATOM 665 C CA . GLN A 1 85 ? 9.240 -4.956 -14.059 1.00 96.56 85 GLN A CA 1
ATOM 666 C C . GLN A 1 85 ? 9.250 -3.452 -14.364 1.00 96.56 85 GLN A C 1
ATOM 668 O O . GLN A 1 85 ? 9.274 -3.051 -15.528 1.00 96.56 85 GLN A O 1
ATOM 673 N N . ALA A 1 86 ? 9.214 -2.628 -13.321 1.00 94.38 86 ALA A N 1
ATOM 674 C CA . ALA A 1 86 ? 9.203 -1.184 -13.392 1.00 94.38 86 ALA A CA 1
ATOM 675 C C . ALA A 1 86 ? 10.556 -0.597 -13.820 1.00 94.38 86 ALA A C 1
ATOM 677 O O . ALA A 1 86 ? 11.628 -1.175 -13.629 1.00 94.38 86 ALA A O 1
ATOM 678 N N . GLY A 1 87 ? 10.500 0.599 -14.393 1.00 94.31 87 GLY A N 1
ATOM 679 C CA . GLY A 1 87 ? 11.640 1.474 -14.574 1.00 94.31 87 GLY A CA 1
ATOM 680 C C . GLY A 1 87 ? 12.114 2.076 -13.245 1.00 94.31 87 GLY A C 1
ATOM 681 O O . GLY A 1 87 ? 11.396 2.078 -12.243 1.00 94.31 87 GLY A O 1
ATOM 682 N N . PRO A 1 88 ? 13.320 2.671 -13.235 1.00 94.06 88 PRO A N 1
ATOM 683 C CA . PRO A 1 88 ? 14.026 3.039 -12.005 1.00 94.06 88 PRO A CA 1
ATOM 684 C C . PRO A 1 88 ? 13.260 4.023 -11.111 1.00 94.06 88 PRO A C 1
ATOM 686 O O . PRO A 1 88 ? 13.384 3.962 -9.892 1.00 94.06 88 PRO A O 1
ATOM 689 N N . ASN A 1 89 ? 12.458 4.916 -11.697 1.00 90.69 89 ASN A N 1
ATOM 690 C CA . ASN A 1 89 ? 11.680 5.890 -10.933 1.00 90.69 89 ASN A CA 1
ATOM 691 C C . ASN A 1 89 ? 10.543 5.221 -10.151 1.00 90.69 89 ASN A C 1
ATOM 693 O O . ASN A 1 89 ? 10.386 5.489 -8.964 1.00 90.69 89 ASN A O 1
ATOM 697 N N . LEU A 1 90 ? 9.770 4.344 -10.798 1.00 90.50 90 LEU A N 1
ATOM 698 C CA . LEU A 1 90 ? 8.667 3.645 -10.144 1.00 90.50 90 LEU A CA 1
ATOM 699 C C . LEU A 1 90 ? 9.194 2.632 -9.119 1.00 90.50 90 LEU A C 1
ATOM 701 O O . LEU A 1 90 ? 8.669 2.581 -8.009 1.00 90.50 90 LEU A O 1
ATOM 705 N N . THR A 1 91 ? 10.273 1.907 -9.434 1.00 94.56 91 THR A N 1
ATOM 706 C CA . THR A 1 91 ? 10.954 1.029 -8.469 1.00 94.56 91 THR A CA 1
ATOM 707 C C . THR A 1 91 ? 11.366 1.798 -7.212 1.00 94.56 91 THR A C 1
ATOM 709 O O . THR A 1 91 ? 11.010 1.386 -6.115 1.00 94.56 91 THR A O 1
ATOM 712 N N . ALA A 1 92 ? 12.015 2.961 -7.350 1.00 93.31 92 ALA A N 1
ATOM 713 C CA . ALA A 1 92 ? 12.435 3.763 -6.198 1.00 93.31 92 ALA A CA 1
ATOM 714 C C . ALA A 1 92 ? 11.256 4.234 -5.329 1.00 93.31 92 ALA A C 1
ATOM 716 O O . ALA A 1 92 ? 11.366 4.265 -4.104 1.00 93.31 92 ALA A O 1
ATOM 717 N N . VAL A 1 93 ? 10.122 4.588 -5.943 1.00 90.75 93 VAL A N 1
ATOM 718 C CA . VAL A 1 93 ? 8.918 4.982 -5.195 1.00 90.75 93 VAL A CA 1
ATOM 719 C C . VAL A 1 93 ? 8.317 3.795 -4.441 1.00 90.75 93 VAL A C 1
ATOM 721 O O . VAL A 1 93 ? 7.925 3.950 -3.284 1.00 90.75 93 VAL A O 1
ATOM 724 N N . ILE A 1 94 ? 8.262 2.617 -5.069 1.00 91.88 94 ILE A N 1
ATOM 725 C CA . ILE A 1 94 ? 7.772 1.394 -4.424 1.00 91.88 94 ILE A CA 1
ATOM 726 C C . ILE A 1 94 ? 8.689 1.004 -3.263 1.00 91.88 94 ILE A C 1
ATOM 728 O O . ILE A 1 94 ? 8.200 0.795 -2.156 1.00 91.88 94 ILE A O 1
ATOM 732 N N . ASP A 1 95 ? 10.003 0.971 -3.481 1.00 94.38 95 ASP A N 1
ATOM 733 C CA . ASP A 1 95 ? 10.983 0.601 -2.456 1.00 94.38 95 ASP A CA 1
ATOM 734 C C . ASP A 1 95 ? 10.940 1.552 -1.258 1.00 94.38 95 ASP A C 1
ATOM 736 O O . ASP A 1 95 ? 10.994 1.103 -0.110 1.00 94.38 95 ASP A O 1
ATOM 740 N N . GLN A 1 96 ? 10.789 2.858 -1.507 1.00 92.50 96 GLN A N 1
ATOM 741 C CA . GLN A 1 96 ? 10.623 3.848 -0.446 1.00 92.50 96 GLN A CA 1
ATOM 742 C C . GLN A 1 96 ? 9.353 3.571 0.366 1.00 92.50 96 GLN A C 1
ATOM 744 O O . GLN A 1 96 ? 9.414 3.507 1.591 1.00 92.50 96 GLN A O 1
ATOM 749 N N . TYR A 1 97 ? 8.218 3.340 -0.301 1.00 89.94 97 TYR A N 1
ATOM 750 C CA . TYR A 1 97 ? 6.953 3.050 0.375 1.00 89.94 97 TYR A CA 1
ATOM 751 C C . TYR A 1 97 ? 7.007 1.752 1.194 1.00 89.94 97 TYR A C 1
ATOM 753 O O . TYR A 1 97 ? 6.540 1.712 2.335 1.00 89.94 97 TYR A O 1
ATOM 761 N N . LEU A 1 98 ? 7.594 0.690 0.638 1.00 94.31 98 LEU A N 1
ATOM 762 C CA . LEU A 1 98 ? 7.773 -0.575 1.348 1.00 94.31 98 LEU A CA 1
ATOM 763 C C . LEU A 1 98 ? 8.734 -0.415 2.529 1.00 94.31 98 LEU A C 1
ATOM 765 O O . LEU A 1 98 ? 8.470 -0.955 3.597 1.00 94.31 98 LEU A O 1
ATOM 769 N N . THR A 1 99 ? 9.798 0.373 2.391 1.00 96.06 99 THR A N 1
ATOM 770 C CA . THR A 1 99 ? 10.715 0.667 3.503 1.00 96.06 99 THR A CA 1
ATOM 771 C C . THR A 1 99 ? 10.007 1.424 4.626 1.00 96.06 99 THR A C 1
ATOM 773 O O . THR A 1 99 ? 10.085 1.008 5.781 1.00 96.06 99 THR A O 1
ATOM 776 N N . ASP A 1 100 ? 9.264 2.481 4.290 1.00 91.56 100 ASP A N 1
ATOM 777 C CA . ASP A 1 100 ? 8.571 3.342 5.260 1.00 91.56 100 ASP A CA 1
ATOM 778 C C . ASP A 1 100 ? 7.434 2.633 6.008 1.00 91.56 100 ASP A C 1
ATOM 780 O O . ASP A 1 100 ? 7.002 3.109 7.054 1.00 91.56 100 ASP A O 1
ATOM 784 N N . SER A 1 101 ? 6.943 1.514 5.471 1.00 91.81 101 SER A N 1
ATOM 785 C CA . SER A 1 101 ? 5.856 0.710 6.046 1.00 91.81 101 SER A CA 1
ATOM 786 C C . SER A 1 101 ? 6.317 -0.643 6.599 1.00 91.81 101 SER A C 1
ATOM 788 O O . SER A 1 101 ? 5.485 -1.520 6.855 1.00 91.81 101 SER A O 1
ATOM 790 N N . HIS A 1 102 ? 7.634 -0.858 6.714 1.00 96.19 102 HIS A N 1
ATOM 791 C CA . HIS A 1 102 ? 8.242 -2.144 7.072 1.00 96.19 102 HIS A CA 1
ATOM 792 C C . HIS A 1 102 ? 7.669 -3.320 6.262 1.00 96.19 102 HIS A C 1
ATOM 794 O O . HIS A 1 102 ? 7.258 -4.336 6.815 1.00 96.19 102 HIS A O 1
ATOM 800 N N . ASN A 1 103 ? 7.627 -3.189 4.936 1.00 95.88 103 ASN A N 1
ATOM 801 C CA . ASN A 1 103 ? 6.993 -4.123 4.003 1.00 95.88 103 ASN A CA 1
ATOM 802 C C . ASN A 1 103 ? 5.510 -4.360 4.332 1.00 95.88 103 ASN A C 1
ATOM 804 O O . ASN A 1 103 ? 5.054 -5.504 4.419 1.00 95.88 103 ASN A O 1
ATOM 808 N N . LEU A 1 104 ? 4.769 -3.265 4.534 1.00 94.88 104 LEU A N 1
ATOM 809 C CA . LEU A 1 104 ? 3.348 -3.233 4.907 1.00 94.88 104 LEU A CA 1
ATOM 810 C C . LEU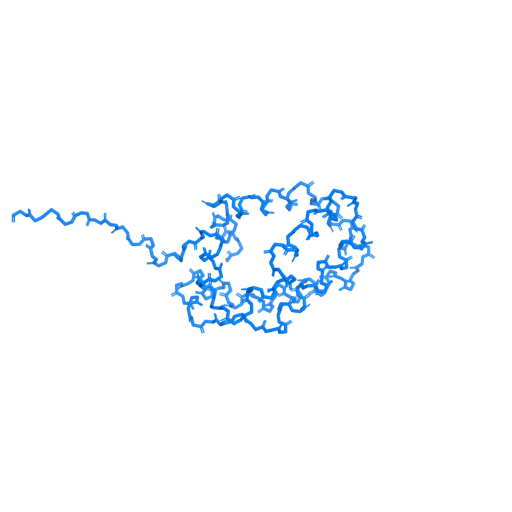 A 1 104 ? 3.017 -3.828 6.287 1.00 94.88 104 LEU A C 1
ATOM 812 O O . LEU A 1 104 ? 1.845 -3.856 6.669 1.00 94.88 104 LEU A O 1
ATOM 816 N N . GLN A 1 105 ? 4.010 -4.295 7.050 1.00 96.94 105 GLN A N 1
ATOM 817 C CA . GLN A 1 105 ? 3.775 -4.937 8.345 1.00 96.94 105 GLN A CA 1
ATOM 818 C C . GLN A 1 105 ? 3.249 -3.956 9.392 1.00 96.94 105 GLN A C 1
ATOM 820 O O . GLN A 1 105 ? 2.509 -4.366 10.282 1.00 96.94 105 GLN A O 1
ATOM 825 N N . ASP A 1 106 ? 3.536 -2.661 9.239 1.00 94.38 106 ASP A N 1
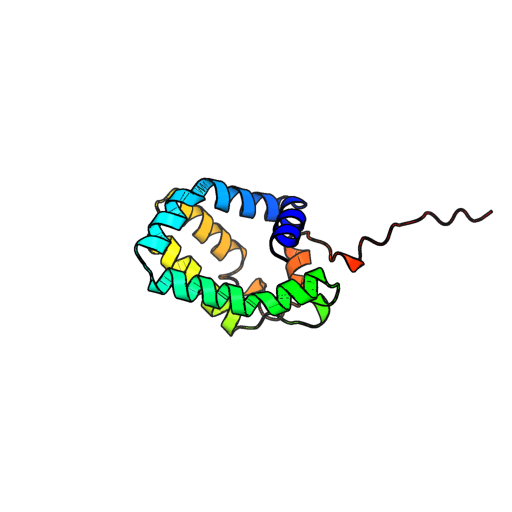ATOM 826 C CA . ASP A 1 106 ? 3.003 -1.617 10.120 1.00 94.38 106 ASP A CA 1
ATOM 827 C C . ASP A 1 106 ? 1.468 -1.518 10.083 1.00 94.38 106 ASP A C 1
ATOM 829 O O . ASP A 1 106 ? 0.863 -0.927 10.976 1.00 94.38 106 ASP A O 1
ATOM 833 N N . TYR A 1 107 ? 0.823 -2.091 9.061 1.00 94.31 107 TYR A N 1
ATOM 834 C CA . TYR A 1 107 ? -0.632 -2.067 8.908 1.00 94.31 107 TYR A CA 1
ATOM 835 C C . TYR A 1 107 ? -1.324 -3.327 9.423 1.00 94.31 107 TYR A C 1
ATOM 837 O O . TYR A 1 107 ? -2.538 -3.312 9.631 1.00 94.31 107 TYR A O 1
ATOM 845 N N . VAL A 1 108 ? -0.584 -4.415 9.642 1.00 96.00 108 VAL A N 1
ATOM 846 C CA . VAL A 1 108 ? -1.162 -5.676 10.112 1.00 96.00 108 VAL A CA 1
ATOM 847 C C . VAL A 1 108 ? -1.691 -5.502 11.532 1.00 96.00 108 VAL A C 1
ATOM 849 O O . VAL A 1 108 ? -1.010 -4.995 12.419 1.00 96.00 108 VAL A O 1
ATOM 852 N N . GLY A 1 109 ? -2.922 -5.956 11.761 1.00 96.06 109 GLY A N 1
ATOM 853 C CA . GLY A 1 109 ? -3.571 -5.861 13.066 1.00 96.06 109 GLY A CA 1
ATOM 854 C C . GLY A 1 109 ? -4.206 -4.500 13.352 1.00 96.06 109 GLY A C 1
ATOM 855 O O . GLY A 1 109 ? -4.952 -4.397 14.325 1.00 96.06 109 GLY A O 1
ATOM 856 N N . LEU A 1 110 ? -3.992 -3.491 12.500 1.00 96.19 110 LEU A N 1
ATOM 857 C CA . LEU A 1 110 ? -4.743 -2.242 12.564 1.00 96.19 110 LEU A CA 1
ATOM 858 C C . LEU A 1 110 ? -6.168 -2.452 12.058 1.00 96.19 110 LEU A C 1
ATOM 860 O O . LEU A 1 110 ? -6.421 -3.182 11.096 1.00 96.19 110 LEU A O 1
ATOM 864 N N . THR A 1 111 ? -7.112 -1.746 12.661 1.00 95.56 111 THR A N 1
ATOM 865 C CA . THR A 1 111 ? -8.418 -1.527 12.046 1.00 95.56 111 THR A CA 1
ATOM 866 C C . THR A 1 111 ? -8.296 -0.586 10.849 1.00 95.56 111 THR A C 1
ATOM 868 O O . THR A 1 111 ? -7.348 0.195 10.746 1.00 95.56 111 THR A O 1
ATOM 871 N N . TYR A 1 112 ? -9.279 -0.588 9.948 1.00 92.50 112 TYR A N 1
ATOM 872 C CA . TYR A 1 112 ? -9.257 0.347 8.816 1.00 92.50 112 TYR A CA 1
ATOM 873 C C . TYR A 1 112 ? -9.360 1.822 9.252 1.00 92.50 112 TYR A C 1
ATOM 875 O O . TYR A 1 112 ? -8.885 2.693 8.526 1.00 92.50 112 TYR A O 1
ATOM 883 N N . ASP A 1 113 ? -9.936 2.117 10.426 1.00 91.69 113 ASP A N 1
ATOM 884 C CA . ASP A 1 113 ? -9.927 3.476 10.994 1.00 91.69 113 ASP A CA 1
ATOM 885 C C . ASP A 1 113 ? -8.514 3.866 11.473 1.00 91.69 113 ASP A C 1
ATOM 887 O O . ASP A 1 113 ? -8.050 4.971 11.192 1.00 91.69 113 ASP A O 1
ATOM 891 N N . GLU A 1 114 ? -7.806 2.961 12.157 1.00 93.06 114 GLU A N 1
ATOM 892 C CA . GLU A 1 114 ? -6.426 3.187 12.616 1.00 93.06 114 GLU A CA 1
ATOM 893 C C . GLU A 1 114 ? -5.452 3.301 11.442 1.00 93.06 114 GLU A C 1
ATOM 895 O O . GLU A 1 114 ? -4.645 4.228 11.401 1.00 93.06 114 GLU A O 1
ATOM 900 N N . TRP A 1 115 ? -5.575 2.422 10.445 1.00 91.31 115 TRP A N 1
ATOM 901 C CA . TRP A 1 115 ? -4.816 2.511 9.200 1.00 91.31 115 TRP A CA 1
ATOM 902 C C . TRP A 1 115 ? -5.044 3.851 8.497 1.00 91.31 115 TRP A C 1
ATOM 904 O O . TRP A 1 115 ? -4.078 4.541 8.168 1.00 91.31 115 TRP A O 1
ATOM 914 N N . ALA A 1 116 ? -6.301 4.272 8.327 1.00 86.94 116 ALA A N 1
ATOM 915 C CA . ALA A 1 116 ? -6.617 5.568 7.734 1.00 86.94 116 ALA A CA 1
ATOM 916 C C . ALA A 1 116 ? -5.991 6.730 8.527 1.00 86.94 116 ALA A C 1
ATOM 918 O O . ALA A 1 116 ? -5.460 7.668 7.927 1.00 86.94 116 ALA A O 1
ATOM 919 N N . ALA A 1 117 ? -5.964 6.638 9.861 1.00 87.69 117 ALA A N 1
ATOM 920 C CA . ALA A 1 117 ? -5.325 7.633 10.714 1.00 87.69 117 ALA A CA 1
ATOM 921 C C . ALA A 1 117 ? -3.802 7.725 10.494 1.00 87.69 117 ALA A C 1
ATOM 923 O O . ALA A 1 117 ? -3.270 8.836 10.518 1.00 87.69 117 ALA A O 1
ATOM 924 N N . THR A 1 118 ? -3.106 6.617 10.190 1.00 85.69 118 THR A N 1
ATOM 925 C CA . THR A 1 118 ? -1.673 6.656 9.806 1.00 85.69 118 THR A CA 1
ATOM 926 C C . THR A 1 118 ? -1.425 7.465 8.529 1.00 85.69 118 THR A C 1
ATOM 928 O O . THR A 1 118 ? -0.373 8.080 8.366 1.00 85.69 118 THR A O 1
ATOM 931 N N . LEU A 1 119 ? -2.428 7.534 7.649 1.00 79.56 119 LEU A N 1
ATOM 932 C CA . LEU A 1 119 ? -2.413 8.309 6.406 1.00 79.56 119 LEU A CA 1
ATOM 933 C C . LEU A 1 119 ? -2.976 9.733 6.580 1.00 79.56 119 LEU A C 1
ATOM 935 O O . LEU A 1 119 ? -3.112 10.467 5.597 1.00 79.56 119 LEU A O 1
ATOM 939 N N . GLY A 1 120 ? -3.337 10.116 7.812 1.00 81.50 120 GLY A N 1
ATOM 940 C CA . GLY A 1 120 ? -3.984 11.386 8.147 1.00 81.50 120 GLY A CA 1
ATOM 941 C C . GLY A 1 120 ? -5.445 11.494 7.691 1.00 81.50 120 GLY A C 1
ATOM 942 O O . GLY A 1 120 ? -6.004 12.591 7.691 1.00 81.50 120 GLY A O 1
ATOM 943 N N . VAL A 1 121 ? -6.061 10.390 7.259 1.00 79.50 121 VAL A N 1
ATOM 944 C CA . VAL A 1 121 ? -7.430 10.352 6.735 1.00 79.50 121 VAL A CA 1
ATOM 945 C C . VAL A 1 121 ? -8.392 10.081 7.890 1.00 79.50 121 VAL A C 1
ATOM 947 O O . VAL A 1 121 ? -8.267 9.078 8.587 1.00 79.50 121 VAL A O 1
ATOM 950 N N . GLN A 1 122 ? -9.385 10.950 8.083 1.00 74.00 122 GLN A N 1
ATOM 951 C CA . GLN A 1 122 ? -10.419 10.725 9.095 1.00 74.00 122 GLN A CA 1
ATOM 952 C C . GLN A 1 122 ? -11.617 9.937 8.540 1.00 74.00 122 GLN A C 1
ATOM 954 O O . GLN A 1 122 ? -12.001 10.143 7.382 1.00 74.00 122 GLN A O 1
ATOM 959 N N . PRO A 1 123 ? -12.254 9.072 9.353 1.00 68.88 123 PRO A N 1
ATOM 960 C CA . PRO A 1 123 ? -13.481 8.384 8.976 1.00 68.88 123 PRO A CA 1
ATOM 961 C C . PRO A 1 123 ? -14.594 9.389 8.633 1.00 68.88 123 PRO A C 1
ATOM 963 O O . PRO A 1 123 ? -14.767 10.377 9.355 1.00 68.88 123 PRO A O 1
ATOM 966 N N . PRO A 1 124 ? -15.434 9.126 7.614 1.00 66.12 124 PRO A N 1
ATOM 967 C CA . PRO A 1 124 ? -16.532 10.025 7.241 1.00 66.12 124 PRO A CA 1
ATOM 968 C C . PRO A 1 124 ? -17.502 10.320 8.395 1.00 66.12 124 PRO A C 1
ATOM 970 O O . PRO A 1 124 ? -18.044 11.416 8.491 1.00 66.12 124 PRO A O 1
ATOM 973 N N . ALA A 1 125 ? -17.694 9.363 9.309 1.00 58.66 125 ALA A N 1
ATOM 974 C CA . ALA A 1 125 ? -18.569 9.521 10.470 1.00 58.66 125 ALA A CA 1
ATOM 975 C C . ALA A 1 125 ? -18.051 10.539 11.508 1.00 58.66 125 ALA A C 1
ATOM 977 O 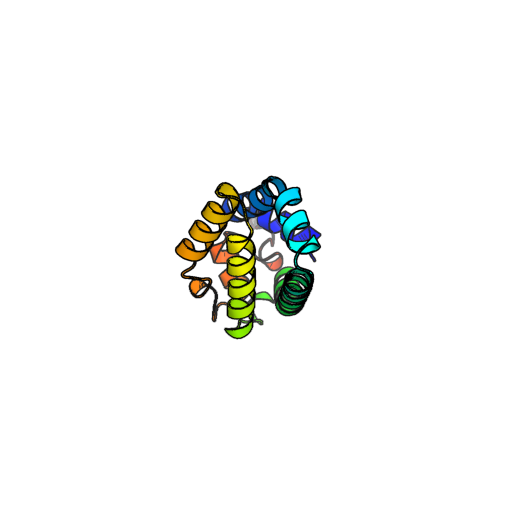O . ALA A 1 125 ? -18.842 11.038 12.305 1.00 58.66 125 ALA A O 1
ATOM 978 N N . GLN A 1 126 ? -16.756 10.876 11.491 1.00 51.75 126 GLN A N 1
ATOM 979 C CA . GLN A 1 126 ? -16.149 11.869 12.387 1.00 51.75 126 GLN A CA 1
ATOM 980 C C . GLN A 1 126 ? -16.159 13.291 11.808 1.00 51.75 126 GLN A C 1
ATOM 982 O O . GLN A 1 126 ? -15.861 14.240 12.526 1.00 51.75 126 GLN A O 1
ATOM 987 N N . GLN A 1 127 ? -16.622 13.483 10.566 1.00 49.88 127 GLN A N 1
ATOM 988 C CA . GLN A 1 127 ? -16.943 14.810 10.018 1.00 49.88 127 GLN A CA 1
ATOM 989 C C . GLN A 1 127 ? -18.290 15.351 10.540 1.00 49.88 127 GLN A C 1
ATOM 991 O O . GLN A 1 127 ? -18.962 16.140 9.872 1.00 49.88 127 GLN A O 1
ATOM 996 N N . GLN A 1 128 ? -18.714 14.938 11.740 1.00 43.38 128 GLN A N 1
ATOM 997 C CA . GLN A 1 128 ? -19.799 15.611 12.441 1.00 43.38 128 GLN A CA 1
ATOM 998 C C . GLN A 1 128 ? -19.309 16.995 12.857 1.00 43.38 128 GLN A C 1
ATOM 1000 O O . GLN A 1 128 ? -18.542 17.162 13.799 1.00 43.38 128 GLN A O 1
ATOM 1005 N N . ILE A 1 129 ? -19.752 17.971 12.068 1.00 46.94 129 ILE A N 1
ATOM 1006 C CA . ILE A 1 129 ? -19.783 19.409 12.312 1.00 46.94 129 ILE A CA 1
ATOM 1007 C C . ILE A 1 129 ? -19.677 19.706 13.816 1.00 46.94 129 ILE A C 1
ATOM 1009 O O . ILE A 1 129 ? -20.627 19.483 14.568 1.00 46.94 129 ILE A O 1
ATOM 1013 N N . PHE A 1 130 ? -18.542 20.267 14.242 1.00 40.62 130 PHE A N 1
ATOM 1014 C CA . PHE A 1 130 ? -18.474 21.052 15.471 1.00 40.62 130 PHE A CA 1
ATOM 1015 C C . PHE A 1 130 ? -19.416 22.248 15.283 1.00 40.62 130 PHE A C 1
ATOM 1017 O O . PHE A 1 130 ? -19.016 23.306 14.802 1.00 40.62 130 PHE A O 1
ATOM 1024 N N . LEU A 1 131 ? -20.700 22.078 15.596 1.00 43.59 131 LEU A N 1
ATOM 1025 C CA . LEU A 1 131 ? -21.576 23.214 15.833 1.00 43.59 131 LEU A CA 1
ATOM 1026 C C . LEU A 1 131 ? -21.116 23.797 17.172 1.00 43.59 131 LEU A C 1
ATOM 1028 O O . LEU A 1 131 ? -21.235 23.099 18.184 1.00 43.59 131 LEU A O 1
ATOM 1032 N N . PRO A 1 132 ? -20.566 25.025 17.230 1.00 45.81 132 PRO A N 1
ATOM 1033 C CA . PRO A 1 132 ? -20.351 25.659 18.516 1.00 45.81 132 PRO A CA 1
ATOM 1034 C C . PRO A 1 132 ? -21.726 25.770 19.172 1.00 45.81 132 PRO A C 1
ATOM 1036 O O . PRO A 1 132 ? -22.611 26.458 18.661 1.00 45.81 132 PRO A O 1
ATOM 1039 N N . MET A 1 133 ? -21.933 25.055 20.278 1.00 38.22 133 MET A N 1
ATOM 1040 C CA . MET A 1 133 ? -23.087 25.305 21.128 1.00 38.22 133 MET A CA 1
ATOM 1041 C C . MET A 1 133 ? -22.953 26.738 21.639 1.00 38.22 133 MET A C 1
ATOM 1043 O O . MET A 1 133 ? -22.209 27.008 22.580 1.00 38.22 133 MET A O 1
ATOM 1047 N N . ILE A 1 134 ? -23.648 27.672 20.989 1.00 46.56 134 ILE A N 1
ATOM 1048 C CA . ILE A 1 134 ? -23.906 28.987 21.562 1.00 46.56 134 ILE A CA 1
ATOM 1049 C C . ILE A 1 134 ? -24.876 28.735 22.713 1.00 46.56 134 ILE A C 1
ATOM 1051 O O . ILE A 1 134 ? -26.085 28.628 22.512 1.00 46.56 134 ILE A O 1
ATOM 1055 N N . VAL A 1 135 ? -24.327 28.593 23.916 1.00 43.25 135 VAL A N 1
ATOM 1056 C CA . VAL A 1 135 ? -25.103 28.693 25.149 1.00 43.25 135 VAL A CA 1
ATOM 1057 C C . VAL A 1 135 ? -25.553 30.151 25.241 1.00 43.25 135 VAL A C 1
ATOM 1059 O O . VAL A 1 135 ? -24.715 31.051 25.312 1.00 43.25 135 VAL A O 1
ATOM 1062 N N . ARG A 1 136 ? -26.862 30.383 25.127 1.00 44.12 136 ARG A N 1
ATOM 1063 C CA . ARG A 1 136 ? -27.497 31.666 25.451 1.00 44.12 136 ARG A CA 1
ATOM 1064 C C . ARG A 1 136 ? -27.967 31.652 26.893 1.00 44.12 136 ARG A C 1
ATOM 1066 O O . ARG A 1 136 ? -28.468 30.586 27.313 1.00 44.12 136 ARG A O 1
#

Radius of gyration: 16.79 Å; chains: 1; bounding box: 42×45×46 Å

pLDDT: mean 84.4, std 14.85, range [38.22, 97.25]